Protein AF-A0A1G6F7T4-F1 (afdb_monomer)

Sequence (141 aa):
MKDNLKRVIVDFKKLTPEILALLVDKYPDGYDDDQIISFKNARNELIEAVEVTTADTKYLVKVSTKLQITMENYDEDDYDDYDSDDPEAVQEPDLDADISDDDDIVVEDMDIDDKDDVDQPDFPEDSDADADDEDEDEDED

Mean predicted aligned error: 16.25 Å

Solvent-accessible surface area (backbone atoms only — not comparable to full-atom values): 9516 Å² total; per-residue (Å²): 132,83,81,86,48,49,76,42,80,31,45,62,78,54,32,19,54,50,60,51,49,53,46,42,74,74,28,76,91,54,83,54,76,90,54,46,45,75,46,67,50,100,83,70,46,84,42,44,20,38,74,46,77,58,100,64,39,33,37,33,39,42,63,46,76,61,49,55,53,50,60,76,66,59,53,74,78,79,47,69,90,43,60,55,82,30,31,78,68,46,66,81,70,90,76,82,78,90,77,73,95,63,95,65,86,72,77,70,79,76,78,86,77,80,73,94,77,82,77,77,83,88,76,83,92,84,78,82,89,78,88,81,85,81,84,78,87,78,88,81,137

Foldseek 3Di:
DPQPAAEDEAELLQDFQLNLVLQCVVCVVHDDPVQWDWDQDPVRDIWIFGWDDDPRHIYTYTDDPQSVVCSVVPDPVQCPPDDRNDSNSRDRPPPPDDPDPDPPPPPPPPPPPPDDDPDDPDDDDDDDDDDDDDDDDDDDD

Structure (mmCIF, N/CA/C/O backbone):
data_AF-A0A1G6F7T4-F1
#
_entry.id   AF-A0A1G6F7T4-F1
#
loop_
_atom_site.group_PDB
_atom_site.id
_atom_site.type_symbol
_atom_site.label_atom_id
_atom_site.label_alt_id
_atom_site.label_comp_id
_atom_site.label_asym_id
_atom_site.label_entity_id
_atom_site.label_seq_id
_atom_site.pdbx_PDB_ins_code
_atom_site.Cartn_x
_atom_site.Cartn_y
_atom_site.Cartn_z
_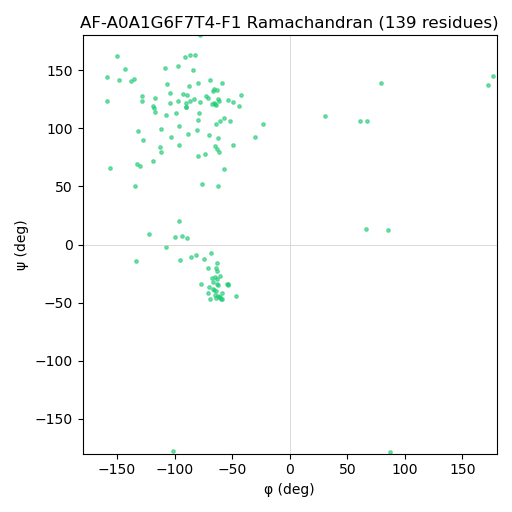atom_site.occupancy
_atom_site.B_iso_or_equiv
_atom_site.auth_seq_id
_atom_site.auth_comp_id
_atom_site.auth_asym_id
_atom_site.auth_atom_id
_atom_site.pdbx_PDB_model_num
ATOM 1 N N . MET A 1 1 ? -24.488 -11.872 3.599 1.00 41.12 1 MET A N 1
ATOM 2 C CA . MET A 1 1 ? -23.633 -12.228 4.750 1.00 41.12 1 MET A CA 1
ATOM 3 C C . MET A 1 1 ? -22.624 -11.103 4.927 1.00 41.12 1 MET A C 1
ATOM 5 O O . MET A 1 1 ? -22.316 -10.463 3.939 1.00 41.12 1 MET A O 1
ATOM 9 N N . LYS A 1 2 ? -22.164 -10.796 6.146 1.00 54.12 2 LYS A N 1
ATOM 10 C CA . LYS A 1 2 ? -20.933 -10.006 6.299 1.00 54.12 2 LYS A CA 1
ATOM 11 C C . LYS A 1 2 ? -19.804 -10.995 6.096 1.00 54.12 2 LYS A C 1
ATOM 13 O O . LYS A 1 2 ? -19.638 -11.876 6.940 1.00 54.12 2 LYS A O 1
ATOM 18 N N . ASP A 1 3 ? -19.132 -10.918 4.963 1.00 60.34 3 ASP A N 1
ATOM 19 C CA . ASP A 1 3 ? -17.961 -11.736 4.695 1.00 60.34 3 ASP A CA 1
ATOM 20 C C . ASP A 1 3 ? -16.930 -11.379 5.769 1.00 60.34 3 ASP A C 1
ATOM 22 O O . ASP A 1 3 ? -16.396 -10.269 5.809 1.00 60.34 3 ASP A O 1
ATOM 26 N N . ASN A 1 4 ? -16.741 -12.282 6.737 1.00 64.06 4 ASN A N 1
ATOM 27 C CA . ASN A 1 4 ? -15.743 -12.149 7.800 1.00 64.06 4 ASN A CA 1
A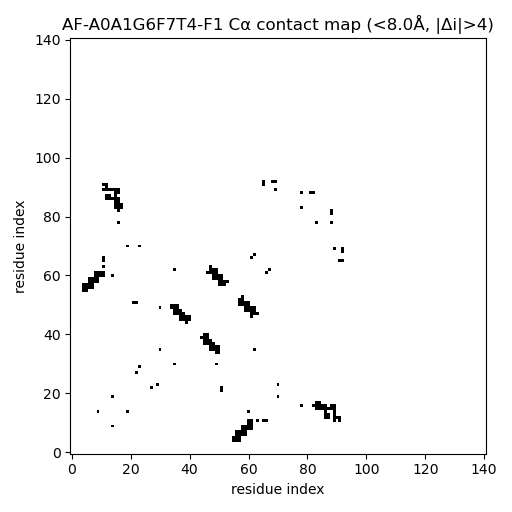TOM 28 C C . ASN A 1 4 ? -14.361 -12.461 7.212 1.00 64.06 4 ASN A C 1
ATOM 30 O O . ASN A 1 4 ? -13.652 -13.335 7.703 1.00 64.06 4 ASN A O 1
ATOM 34 N N . LEU A 1 5 ? -14.028 -11.787 6.113 1.00 76.88 5 LEU A N 1
ATOM 35 C CA . LEU A 1 5 ? -12.734 -11.874 5.463 1.00 76.88 5 LEU A CA 1
ATOM 36 C C . LEU A 1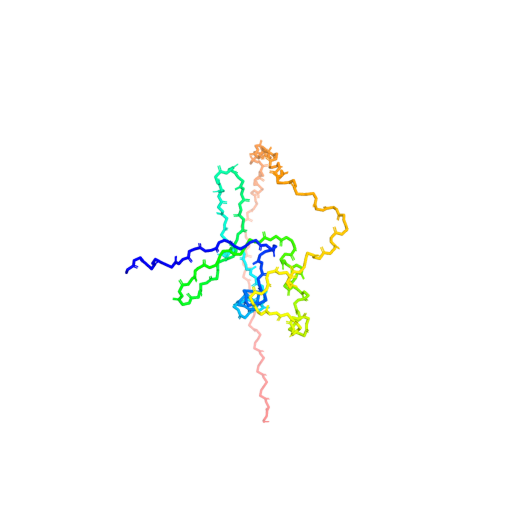 5 ? -11.708 -11.295 6.427 1.00 76.88 5 LEU A C 1
ATOM 38 O O . LEU A 1 5 ? -11.925 -10.236 7.038 1.00 76.88 5 LEU A O 1
ATOM 42 N N . LYS A 1 6 ? -10.601 -12.011 6.592 1.00 81.31 6 LYS A N 1
ATOM 43 C CA . LYS A 1 6 ? -9.508 -11.558 7.445 1.00 81.31 6 LYS A CA 1
ATOM 44 C C . LYS A 1 6 ? -8.984 -10.249 6.859 1.00 81.31 6 LYS A C 1
ATOM 46 O O . LYS A 1 6 ? -8.631 -10.204 5.691 1.00 81.31 6 LYS A O 1
ATOM 51 N N . ARG A 1 7 ? -8.973 -9.174 7.648 1.00 84.94 7 ARG A N 1
ATOM 52 C CA . ARG A 1 7 ? -8.386 -7.898 7.223 1.00 84.94 7 ARG A CA 1
ATOM 53 C C . ARG A 1 7 ? -6.927 -7.894 7.627 1.00 84.94 7 ARG A C 1
ATOM 55 O O . ARG A 1 7 ? -6.630 -7.999 8.818 1.00 84.94 7 ARG A O 1
ATOM 62 N N . VAL A 1 8 ? -6.046 -7.803 6.646 1.00 86.38 8 VAL A N 1
ATOM 63 C CA . VAL A 1 8 ? -4.602 -7.756 6.848 1.00 86.38 8 VAL A CA 1
ATOM 64 C C . VAL A 1 8 ? -4.120 -6.415 6.318 1.00 86.38 8 VAL A C 1
ATOM 66 O O . VAL A 1 8 ? -4.293 -6.114 5.144 1.00 86.38 8 VAL A O 1
ATOM 69 N N . ILE A 1 9 ? -3.567 -5.594 7.209 1.00 87.00 9 ILE A N 1
ATOM 70 C CA . ILE A 1 9 ? -2.888 -4.357 6.821 1.00 87.00 9 ILE A CA 1
ATOM 71 C C . ILE A 1 9 ? -1.447 -4.730 6.505 1.00 87.00 9 ILE A C 1
ATOM 73 O O . ILE A 1 9 ? -0.769 -5.335 7.343 1.00 87.00 9 ILE A O 1
ATOM 77 N N . VAL A 1 10 ? -1.019 -4.394 5.298 1.00 86.00 10 VAL A N 1
ATOM 78 C CA . VAL A 1 10 ? 0.305 -4.692 4.770 1.00 86.00 10 VAL A CA 1
ATOM 79 C C . VAL A 1 10 ? 1.000 -3.367 4.515 1.00 86.00 10 VAL A C 1
ATOM 81 O O . VAL A 1 10 ? 0.562 -2.567 3.695 1.00 86.00 10 VAL A O 1
ATOM 84 N N . ASP A 1 11 ? 2.063 -3.118 5.271 1.00 85.69 11 ASP A N 1
ATOM 85 C CA . ASP A 1 11 ? 2.974 -2.014 4.992 1.00 85.69 11 ASP A CA 1
ATOM 86 C C . ASP A 1 11 ? 3.968 -2.434 3.915 1.00 85.69 11 ASP A C 1
ATOM 88 O O . ASP A 1 11 ? 4.206 -3.624 3.723 1.00 85.69 11 ASP A O 1
ATOM 92 N N . PHE A 1 12 ? 4.628 -1.455 3.301 1.00 81.19 12 PHE A N 1
ATOM 93 C CA . PHE A 1 12 ? 5.701 -1.688 2.338 1.00 81.19 12 PHE A CA 1
ATOM 94 C C . PHE A 1 12 ? 6.735 -2.726 2.827 1.00 81.19 12 PHE A C 1
ATOM 96 O O . PHE A 1 12 ? 7.056 -3.663 2.115 1.00 81.19 12 PHE A O 1
ATOM 103 N N . LYS A 1 13 ? 7.164 -2.648 4.097 1.00 79.81 13 LYS A N 1
ATOM 104 C CA . LYS A 1 13 ? 8.130 -3.593 4.706 1.00 79.81 13 LYS A CA 1
ATOM 105 C C . LYS A 1 13 ? 7.600 -5.023 4.916 1.00 79.81 13 LYS A C 1
ATOM 107 O O . LYS A 1 13 ? 8.308 -5.869 5.448 1.00 79.81 13 LYS A O 1
ATOM 112 N N . LYS A 1 14 ? 6.308 -5.251 4.687 1.00 82.12 14 LYS A N 1
ATOM 113 C CA . LYS A 1 14 ? 5.641 -6.557 4.805 1.00 82.12 14 LYS A CA 1
ATOM 114 C C . LYS A 1 14 ? 4.979 -6.957 3.491 1.00 82.12 14 LYS A C 1
ATOM 116 O O . LYS A 1 14 ? 4.171 -7.885 3.488 1.00 82.12 14 LYS A O 1
ATOM 121 N N . LEU A 1 15 ? 5.251 -6.210 2.425 1.00 83.81 15 LEU A N 1
ATOM 122 C CA . LEU A 1 15 ? 4.738 -6.498 1.106 1.00 83.81 15 LEU A CA 1
ATOM 123 C C . LEU A 1 15 ? 5.451 -7.744 0.598 1.00 83.81 15 LEU A C 1
ATOM 125 O O . LEU A 1 15 ? 6.675 -7.800 0.601 1.00 83.81 15 LEU A O 1
ATOM 129 N N . THR A 1 16 ? 4.677 -8.740 0.190 1.00 86.44 16 THR A N 1
ATOM 130 C CA . THR A 1 16 ? 5.221 -9.923 -0.465 1.00 86.44 16 THR A CA 1
ATOM 131 C C . THR A 1 16 ? 5.091 -9.764 -1.981 1.00 86.44 16 THR A C 1
ATOM 133 O O . THR A 1 16 ? 4.174 -9.064 -2.438 1.00 86.44 16 THR A O 1
ATOM 136 N N . PRO A 1 17 ? 5.957 -10.414 -2.779 1.00 86.25 17 PRO A N 1
ATOM 137 C CA . PRO A 1 17 ? 5.846 -10.409 -4.235 1.00 86.25 17 PRO A CA 1
ATOM 138 C C . PRO A 1 17 ? 4.466 -10.865 -4.719 1.00 86.25 17 PRO A C 1
ATOM 140 O O . PRO A 1 17 ? 3.945 -10.310 -5.679 1.00 86.25 17 PRO A O 1
ATOM 143 N N . GLU A 1 18 ? 3.819 -11.800 -4.013 1.00 86.50 18 GLU A N 1
ATOM 144 C CA . GLU A 1 18 ? 2.446 -12.225 -4.312 1.00 86.50 18 GLU A CA 1
ATOM 145 C C . GLU A 1 18 ? 1.443 -11.063 -4.223 1.00 86.50 18 GLU A C 1
ATOM 147 O O . GLU A 1 18 ? 0.628 -10.869 -5.124 1.00 86.50 18 GLU A O 1
ATOM 152 N N . ILE A 1 19 ? 1.495 -10.259 -3.157 1.00 86.69 19 ILE A N 1
ATOM 153 C CA . ILE A 1 19 ? 0.568 -9.130 -2.974 1.00 86.69 19 ILE A CA 1
ATOM 154 C C . ILE A 1 19 ? 0.862 -8.016 -3.980 1.00 86.69 19 ILE A C 1
ATOM 156 O O . ILE A 1 19 ? -0.069 -7.376 -4.475 1.00 86.69 19 ILE A O 1
ATOM 160 N N . LEU A 1 20 ? 2.139 -7.790 -4.289 1.00 85.94 20 LEU A N 1
ATOM 161 C CA . LEU A 1 20 ? 2.555 -6.833 -5.306 1.00 85.94 20 LEU A CA 1
ATOM 162 C C . LEU A 1 20 ? 2.055 -7.258 -6.694 1.00 85.94 20 LEU A C 1
ATOM 164 O O . LEU A 1 20 ? 1.427 -6.454 -7.376 1.00 85.94 20 LEU A O 1
ATOM 168 N N . ALA A 1 21 ? 2.219 -8.531 -7.056 1.00 87.00 21 ALA A N 1
ATOM 169 C CA . ALA A 1 21 ? 1.687 -9.094 -8.292 1.00 87.00 21 ALA A CA 1
ATOM 170 C C . ALA A 1 21 ? 0.159 -8.953 -8.367 1.00 87.00 21 ALA A C 1
ATOM 172 O O . ALA A 1 21 ? -0.366 -8.554 -9.400 1.00 87.00 21 ALA A O 1
ATOM 173 N N . LEU A 1 22 ? -0.566 -9.187 -7.264 1.00 88.25 22 LEU A N 1
ATOM 174 C CA . LEU A 1 22 ? -2.019 -8.968 -7.213 1.00 88.25 22 LEU A CA 1
ATOM 175 C C . LEU A 1 22 ? -2.412 -7.500 -7.425 1.00 88.25 22 LEU A C 1
ATOM 177 O O . LEU A 1 22 ? -3.475 -7.230 -7.985 1.00 88.25 22 LEU A O 1
ATOM 181 N N . LEU A 1 23 ? -1.597 -6.553 -6.954 1.00 87.12 23 LEU A N 1
ATOM 182 C CA . LEU A 1 23 ? -1.812 -5.133 -7.218 1.00 87.12 23 LEU A CA 1
ATOM 183 C C . LEU A 1 23 ? -1.566 -4.803 -8.692 1.00 87.12 23 LEU A C 1
ATOM 185 O O . LEU A 1 23 ? -2.419 -4.147 -9.277 1.00 87.12 23 LEU A O 1
ATOM 189 N N . VAL A 1 24 ? -0.464 -5.274 -9.287 1.00 85.56 24 VAL A N 1
ATOM 190 C CA . VAL A 1 24 ? -0.131 -5.020 -10.705 1.00 85.56 24 VAL A CA 1
ATOM 191 C C . VAL A 1 24 ? -1.155 -5.670 -11.635 1.00 85.56 24 VAL A C 1
ATOM 193 O O . VAL A 1 24 ? -1.614 -5.042 -12.580 1.00 85.56 24 VAL A O 1
ATOM 196 N N . ASP A 1 25 ? -1.564 -6.906 -11.354 1.00 87.44 25 ASP A N 1
ATOM 197 C CA . ASP A 1 25 ? -2.554 -7.635 -12.155 1.00 87.44 25 ASP A CA 1
ATOM 198 C C . ASP A 1 25 ? -3.926 -6.946 -12.118 1.00 87.44 25 ASP A C 1
ATOM 200 O O . ASP A 1 25 ? -4.612 -6.821 -13.135 1.00 87.44 25 ASP A O 1
ATOM 204 N N . LYS A 1 26 ? -4.318 -6.442 -10.942 1.00 87.38 26 LYS A N 1
ATOM 205 C CA . LYS A 1 26 ? -5.588 -5.732 -10.765 1.00 87.38 26 LYS A CA 1
ATOM 206 C C . LYS A 1 26 ? -5.549 -4.303 -11.309 1.00 87.38 26 LYS A C 1
ATOM 208 O O . LYS A 1 26 ? -6.575 -3.813 -11.781 1.00 87.38 26 LYS A O 1
ATOM 213 N N . TYR A 1 27 ? -4.397 -3.652 -11.212 1.00 86.44 27 TYR A N 1
ATOM 214 C CA . TYR A 1 27 ? -4.178 -2.250 -11.545 1.00 86.44 27 TYR A CA 1
ATOM 215 C C . TYR A 1 27 ? -2.916 -2.097 -12.411 1.00 86.44 27 TYR A C 1
ATOM 217 O O . TYR A 1 27 ? -1.915 -1.544 -11.949 1.00 86.44 27 TYR A O 1
ATOM 225 N N . PRO A 1 28 ? -2.947 -2.575 -13.670 1.00 83.69 28 PRO A N 1
ATOM 226 C CA . PRO A 1 28 ? -1.786 -2.521 -14.562 1.00 83.69 28 PRO A CA 1
ATOM 227 C C . PRO A 1 28 ? -1.422 -1.085 -14.955 1.00 83.69 28 PRO A C 1
ATOM 229 O O . PRO A 1 28 ? -0.256 -0.783 -15.186 1.00 83.69 28 PRO A O 1
ATOM 232 N N . ASP A 1 29 ? -2.416 -0.196 -14.991 1.00 83.81 29 ASP A N 1
ATOM 233 C CA . ASP A 1 29 ? -2.252 1.238 -15.247 1.00 83.81 29 ASP A CA 1
ATOM 234 C C . ASP A 1 29 ? -2.018 2.050 -13.954 1.00 83.81 29 ASP A C 1
ATOM 236 O O . ASP A 1 29 ? -1.965 3.279 -13.986 1.00 83.81 29 ASP A O 1
ATOM 240 N N . GLY A 1 30 ? -1.879 1.375 -12.807 1.00 82.06 30 GLY A N 1
ATOM 241 C CA . GLY A 1 30 ? -1.839 2.000 -11.488 1.00 82.06 30 GLY A CA 1
ATOM 242 C C . GLY A 1 30 ? -3.226 2.211 -10.873 1.00 82.06 30 GLY A C 1
ATOM 243 O O . GLY A 1 30 ? -4.250 1.799 -11.421 1.00 82.06 30 GLY A O 1
ATOM 244 N N . TYR A 1 31 ? -3.242 2.805 -9.679 1.00 82.75 31 TYR A N 1
ATOM 245 C CA . TYR A 1 31 ? -4.456 3.044 -8.901 1.00 82.75 31 TYR A CA 1
ATOM 246 C C . TYR A 1 31 ? -4.856 4.522 -8.899 1.00 82.75 31 TYR A C 1
ATOM 248 O O . TYR A 1 31 ? -4.012 5.397 -8.728 1.00 82.75 31 TYR A O 1
ATOM 256 N N . ASP A 1 32 ? -6.157 4.776 -9.042 1.00 85.75 32 ASP A N 1
ATOM 257 C CA . ASP A 1 32 ? -6.755 6.113 -8.950 1.00 85.75 32 ASP A CA 1
ATOM 258 C C . ASP A 1 32 ? -7.109 6.479 -7.503 1.00 85.75 32 ASP A C 1
ATOM 260 O O . ASP A 1 32 ? -7.287 5.605 -6.646 1.00 85.75 32 ASP A O 1
ATOM 264 N N . ASP A 1 33 ? -7.318 7.771 -7.249 1.00 84.00 33 ASP A N 1
ATOM 265 C CA . ASP A 1 33 ? -7.730 8.306 -5.942 1.00 84.00 33 ASP A CA 1
ATOM 266 C C . ASP A 1 33 ? -8.997 7.612 -5.406 1.00 84.00 33 ASP A C 1
ATOM 268 O O . ASP A 1 33 ? -9.119 7.349 -4.210 1.00 84.00 33 ASP A O 1
ATOM 272 N N . ASP A 1 34 ? -9.917 7.243 -6.306 1.00 87.62 34 ASP A N 1
ATOM 273 C CA . ASP A 1 34 ? -11.167 6.537 -5.995 1.00 87.62 34 ASP A CA 1
ATOM 274 C C . ASP A 1 34 ? -10.945 5.136 -5.393 1.00 87.62 34 ASP A C 1
ATOM 276 O O . ASP A 1 34 ? -11.827 4.579 -4.728 1.00 87.62 34 ASP A O 1
ATOM 280 N N . GLN A 1 35 ? -9.780 4.535 -5.643 1.00 87.12 35 GLN A N 1
ATOM 281 C CA . GLN A 1 35 ? -9.405 3.204 -5.160 1.00 87.12 35 GLN A CA 1
ATOM 282 C C . GLN A 1 35 ? -8.599 3.264 -3.856 1.00 87.12 35 GLN A C 1
ATOM 284 O O . GLN A 1 35 ? -8.428 2.238 -3.182 1.00 87.12 35 GLN A O 1
ATOM 289 N N . ILE A 1 36 ? -8.119 4.454 -3.492 1.00 88.94 36 ILE A N 1
ATOM 290 C CA . ILE A 1 36 ? -7.375 4.703 -2.265 1.00 88.94 36 ILE A CA 1
ATOM 291 C C . ILE A 1 36 ? -8.365 4.900 -1.117 1.00 88.94 36 ILE A C 1
ATOM 293 O O . ILE A 1 36 ? -9.255 5.748 -1.130 1.00 88.94 36 ILE A O 1
ATOM 297 N N . ILE A 1 37 ? -8.188 4.109 -0.065 1.00 88.88 37 ILE A N 1
ATOM 298 C CA . ILE A 1 37 ? -8.944 4.230 1.175 1.00 88.88 37 ILE A CA 1
ATOM 299 C C . ILE A 1 37 ? -8.095 4.999 2.178 1.00 88.88 37 ILE A C 1
ATOM 301 O O . ILE A 1 37 ? -7.090 4.491 2.676 1.00 88.88 37 ILE A O 1
ATOM 305 N N . SER A 1 38 ? -8.546 6.197 2.530 1.00 88.94 38 SER A N 1
ATOM 306 C CA . SER A 1 38 ? -7.957 7.022 3.579 1.00 88.94 38 SER A CA 1
ATOM 307 C C . SER A 1 38 ? -8.717 6.845 4.899 1.00 88.94 38 SER A C 1
ATOM 309 O O . SER A 1 38 ? -9.935 7.025 4.997 1.00 88.94 38 SER A O 1
ATOM 311 N N . PHE A 1 39 ? -8.008 6.447 5.954 1.00 88.38 39 PHE A N 1
ATOM 312 C CA . PHE A 1 39 ? -8.583 6.265 7.287 1.00 88.38 39 PHE A CA 1
ATOM 313 C C . PHE A 1 39 ? -7.614 6.702 8.381 1.00 88.38 39 PHE A C 1
ATOM 315 O O . PHE A 1 39 ? -6.400 6.621 8.237 1.00 88.38 39 PHE A O 1
ATOM 322 N N . LYS A 1 40 ? -8.154 7.144 9.521 1.00 90.44 40 LYS A N 1
ATOM 323 C CA . LYS A 1 40 ? -7.335 7.513 10.681 1.00 90.44 40 LYS A CA 1
ATOM 324 C C . LYS A 1 40 ? -7.093 6.306 11.579 1.00 90.44 40 LYS A C 1
ATOM 326 O O . LYS A 1 40 ? -8.043 5.620 11.967 1.00 90.44 40 LYS A O 1
ATOM 331 N N . ASN A 1 41 ? -5.833 6.044 11.917 1.00 85.62 41 ASN A N 1
ATOM 332 C CA . ASN A 1 41 ? -5.471 4.959 12.827 1.00 85.62 41 ASN A CA 1
ATOM 333 C C . ASN A 1 41 ? -5.730 5.346 14.303 1.00 85.62 41 ASN A C 1
ATOM 335 O O . ASN A 1 41 ? -6.155 6.456 14.627 1.00 85.62 41 ASN A O 1
ATOM 339 N N . ALA A 1 42 ? -5.440 4.432 15.235 1.00 86.50 42 ALA A N 1
ATOM 340 C CA . ALA A 1 42 ? -5.604 4.682 16.673 1.00 86.50 42 ALA A CA 1
ATOM 341 C C . ALA A 1 42 ? -4.707 5.813 17.227 1.00 86.50 42 ALA A C 1
ATOM 343 O O . ALA A 1 42 ? -4.960 6.304 18.326 1.00 86.50 42 ALA A O 1
ATOM 344 N N . ARG A 1 43 ? -3.669 6.217 16.487 1.00 86.50 43 ARG A N 1
ATOM 345 C CA . ARG A 1 43 ? -2.761 7.332 16.797 1.00 86.50 43 ARG A CA 1
ATOM 346 C C . ARG A 1 43 ? -3.197 8.645 16.141 1.00 86.50 43 ARG A C 1
ATOM 348 O O . ARG A 1 43 ? -2.480 9.630 16.251 1.00 86.50 43 ARG A O 1
ATOM 355 N N . ASN A 1 44 ? -4.380 8.672 15.523 1.00 85.69 44 ASN A N 1
ATOM 356 C CA . ASN A 1 44 ? -4.926 9.828 14.817 1.00 85.69 44 ASN A CA 1
ATOM 357 C C . ASN A 1 44 ? -4.139 10.217 13.545 1.00 85.69 44 ASN A C 1
ATOM 359 O O . ASN A 1 44 ? -4.392 11.290 12.997 1.00 85.69 44 ASN A O 1
ATOM 363 N N . GLU A 1 45 ? -3.248 9.343 13.067 1.00 85.81 45 GLU A N 1
ATOM 364 C CA . GLU A 1 45 ? -2.482 9.504 11.823 1.00 85.81 45 GLU A CA 1
ATOM 365 C C . GLU A 1 45 ? -3.368 9.121 10.630 1.00 85.81 45 GLU A C 1
ATOM 367 O O . GLU A 1 45 ? -4.125 8.144 10.720 1.00 85.81 45 GLU A O 1
ATOM 372 N N . LEU A 1 46 ? -3.296 9.889 9.539 1.00 86.62 46 LEU A N 1
ATOM 373 C CA . LEU A 1 46 ? -3.998 9.591 8.293 1.00 86.62 46 LEU A CA 1
ATOM 374 C C . LEU A 1 46 ? -3.218 8.501 7.552 1.00 86.62 46 LEU A C 1
ATOM 376 O O . LEU A 1 46 ? -2.027 8.633 7.308 1.00 86.62 46 LEU A O 1
ATOM 380 N N . ILE A 1 47 ? -3.878 7.383 7.266 1.00 87.25 47 ILE A N 1
ATOM 381 C CA . ILE A 1 47 ? -3.296 6.256 6.543 1.00 87.25 47 ILE A CA 1
ATOM 382 C C . ILE A 1 47 ? -4.067 6.075 5.250 1.00 87.25 47 ILE A C 1
ATOM 384 O O . ILE A 1 47 ? -5.286 5.905 5.273 1.00 87.25 47 ILE A O 1
ATOM 388 N N . GLU A 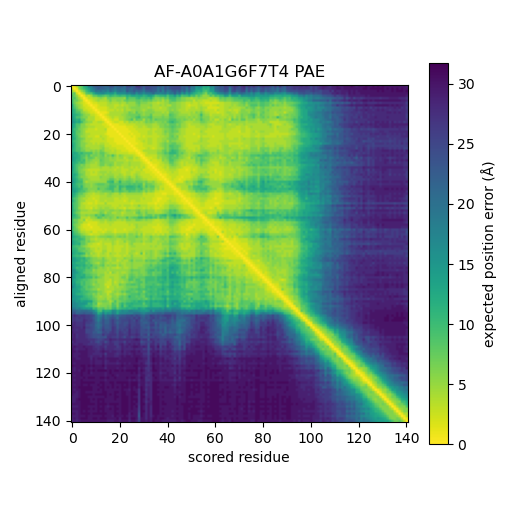1 48 ? -3.334 6.064 4.147 1.00 89.69 48 GLU A N 1
ATOM 389 C CA . GLU A 1 48 ? -3.847 5.806 2.808 1.00 89.69 48 GLU A CA 1
ATOM 390 C C . GLU A 1 48 ? -3.462 4.389 2.391 1.00 89.69 48 GLU A C 1
ATOM 392 O O . GLU A 1 48 ? -2.314 3.965 2.557 1.00 89.69 48 GLU A O 1
ATOM 397 N N . ALA A 1 49 ? -4.428 3.610 1.913 1.00 89.69 49 ALA A N 1
ATOM 398 C CA . ALA A 1 49 ? -4.196 2.230 1.517 1.00 89.69 49 ALA A CA 1
ATOM 399 C C . ALA A 1 49 ? -5.099 1.803 0.360 1.00 89.69 49 ALA A C 1
ATOM 401 O O . ALA A 1 49 ? -6.285 2.123 0.348 1.00 89.69 49 ALA A O 1
ATOM 402 N N . VAL A 1 50 ? -4.563 1.008 -0.564 1.00 89.69 50 VAL A N 1
ATOM 403 C CA . VAL A 1 50 ? -5.346 0.380 -1.637 1.00 89.69 50 VAL A CA 1
ATOM 404 C C . VAL A 1 50 ? -5.909 -0.950 -1.143 1.00 89.69 50 VAL A C 1
ATOM 406 O O . VAL A 1 50 ? -5.224 -1.741 -0.484 1.00 89.69 50 VAL A O 1
ATOM 409 N N . GLU A 1 51 ? -7.180 -1.205 -1.458 1.00 88.69 51 GLU A N 1
ATOM 410 C CA . GLU A 1 51 ? -7.847 -2.462 -1.123 1.00 88.69 51 GLU A CA 1
ATOM 411 C C . GLU A 1 51 ? -7.706 -3.512 -2.233 1.00 88.69 51 GLU A C 1
ATOM 413 O O . GLU A 1 51 ? -8.216 -3.370 -3.354 1.00 88.69 51 GLU A O 1
ATOM 418 N N . VAL A 1 52 ? -7.129 -4.653 -1.857 1.00 86.31 52 VAL A N 1
ATOM 419 C CA . VAL A 1 52 ? -7.099 -5.865 -2.676 1.00 86.31 52 VAL A CA 1
ATOM 420 C C . VAL A 1 52 ? -7.825 -6.979 -1.939 1.00 86.31 52 VAL A C 1
ATOM 422 O O . VAL A 1 52 ? -7.485 -7.365 -0.822 1.00 86.31 52 VAL A O 1
ATOM 425 N N . THR A 1 53 ? -8.885 -7.486 -2.555 1.00 84.12 53 THR A N 1
ATOM 426 C CA . THR A 1 53 ? -9.704 -8.565 -2.009 1.00 84.12 53 THR A CA 1
ATOM 427 C C . THR A 1 53 ? -9.373 -9.858 -2.734 1.00 84.12 53 THR A C 1
ATOM 429 O O . THR A 1 53 ? -9.534 -9.940 -3.949 1.00 84.12 53 THR A O 1
ATOM 432 N N . THR A 1 54 ? -8.938 -10.867 -1.983 1.00 84.31 54 THR A N 1
ATOM 433 C CA . THR A 1 54 ? -8.817 -12.250 -2.453 1.00 84.31 54 THR A CA 1
ATOM 434 C C . THR A 1 54 ? -10.005 -13.080 -1.949 1.00 84.31 54 THR A C 1
ATOM 436 O O . THR A 1 54 ? -10.928 -12.556 -1.318 1.00 84.31 54 THR A O 1
ATOM 439 N N . ALA A 1 55 ? -10.025 -14.382 -2.250 1.00 82.81 55 ALA A N 1
ATOM 440 C CA . ALA A 1 55 ? -11.152 -15.269 -1.943 1.00 82.81 55 ALA A CA 1
ATOM 441 C C . ALA A 1 55 ? -11.478 -15.385 -0.437 1.00 82.81 55 ALA A C 1
ATOM 443 O O . ALA A 1 55 ? -12.627 -15.636 -0.068 1.00 82.81 55 ALA A O 1
ATOM 444 N N . ASP A 1 56 ? -10.487 -15.194 0.431 1.00 82.81 56 ASP A N 1
ATOM 445 C CA . ASP A 1 56 ? -10.580 -15.434 1.879 1.00 82.81 56 ASP A CA 1
ATOM 446 C C . ASP A 1 56 ? -10.009 -14.287 2.735 1.00 82.81 56 ASP A C 1
ATOM 448 O O . ASP A 1 56 ? -10.318 -14.186 3.933 1.00 82.81 56 ASP A O 1
ATOM 452 N N . THR A 1 57 ? -9.254 -13.370 2.124 1.00 86.00 57 THR A N 1
ATOM 453 C CA . THR A 1 57 ? -8.530 -12.311 2.828 1.00 86.00 57 THR A CA 1
ATOM 454 C C . THR A 1 57 ? -8.705 -10.960 2.127 1.00 86.00 57 THR A C 1
ATOM 456 O O . THR A 1 57 ? -8.775 -10.850 0.907 1.00 86.00 57 THR A O 1
ATOM 459 N N . LYS A 1 58 ? -8.826 -9.896 2.921 1.00 88.19 58 LYS A N 1
ATOM 460 C CA . LYS A 1 58 ? -8.838 -8.509 2.456 1.00 88.19 58 LYS A CA 1
ATOM 461 C C . LYS A 1 58 ? -7.515 -7.862 2.852 1.00 88.19 58 LYS A C 1
ATOM 463 O O . LYS A 1 58 ? -7.276 -7.647 4.044 1.00 88.19 58 LYS A O 1
ATOM 468 N N . TYR A 1 59 ? -6.692 -7.555 1.861 1.00 89.31 59 TYR A N 1
ATOM 469 C CA . TYR A 1 59 ? -5.417 -6.874 2.021 1.00 89.31 59 TYR A CA 1
ATOM 470 C C . TYR A 1 59 ? -5.607 -5.369 1.848 1.00 89.31 59 TYR A C 1
ATOM 472 O O . TYR A 1 59 ? -6.235 -4.908 0.895 1.00 89.31 59 TYR A O 1
ATOM 480 N N . LEU A 1 60 ? -5.095 -4.612 2.811 1.00 89.44 60 LEU A N 1
ATOM 481 C CA . LEU A 1 60 ? -5.021 -3.156 2.779 1.00 89.44 60 LEU A CA 1
ATOM 482 C C . LEU A 1 60 ? -3.546 -2.805 2.662 1.00 89.44 60 LEU A C 1
ATOM 484 O O . LEU A 1 60 ? -2.824 -2.881 3.660 1.00 89.44 60 LEU A O 1
ATOM 488 N N . VAL A 1 61 ? -3.103 -2.499 1.448 1.00 88.56 61 VAL A N 1
ATOM 489 C CA . VAL A 1 61 ? -1.698 -2.194 1.180 1.00 88.56 61 VAL A CA 1
ATOM 490 C C . VAL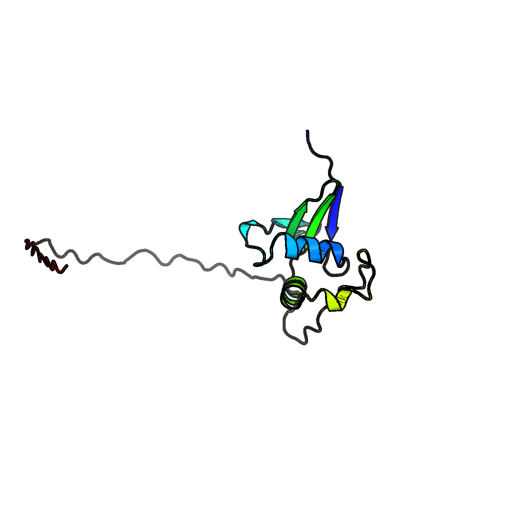 A 1 61 ? -1.490 -0.703 1.358 1.00 88.56 61 VAL A C 1
ATOM 492 O O . VAL A 1 61 ? -2.122 0.086 0.659 1.00 88.56 61 VAL A O 1
ATOM 495 N N . LYS A 1 62 ? -0.638 -0.317 2.310 1.00 88.56 62 LYS A N 1
ATOM 496 C CA . LYS A 1 62 ? -0.369 1.093 2.595 1.00 88.56 62 LYS A CA 1
ATOM 497 C C . LYS A 1 62 ? 0.285 1.749 1.378 1.00 88.56 62 LYS A C 1
ATOM 499 O O . LYS A 1 62 ? 1.378 1.353 0.969 1.00 88.56 62 LYS A O 1
ATOM 504 N N . VAL A 1 63 ? -0.377 2.768 0.842 1.00 86.88 63 VAL A N 1
ATOM 505 C CA . VAL A 1 63 ? 0.164 3.605 -0.223 1.00 86.88 63 VAL A CA 1
ATOM 506 C C . VAL A 1 63 ? 1.235 4.496 0.384 1.00 86.88 63 VAL A C 1
ATOM 508 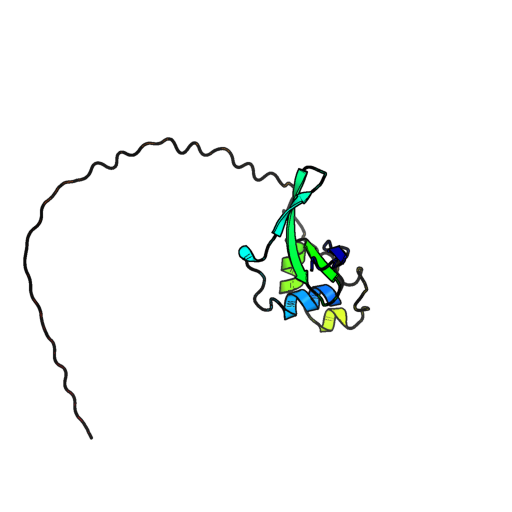O O . VAL A 1 63 ? 1.043 5.131 1.418 1.00 86.88 63 VAL A O 1
ATOM 511 N N . SER A 1 64 ? 2.407 4.479 -0.231 1.00 83.38 64 SER A N 1
ATOM 512 C CA . SER A 1 64 ? 3.510 5.377 0.085 1.00 83.38 64 SER A CA 1
ATOM 513 C C . SER A 1 64 ? 4.318 5.594 -1.184 1.00 83.38 64 SER A C 1
ATOM 515 O O . SER A 1 64 ? 4.249 4.773 -2.103 1.00 83.38 64 SER A O 1
ATOM 517 N N . THR A 1 65 ? 5.139 6.640 -1.220 1.00 82.31 65 THR A N 1
ATOM 518 C CA . THR A 1 65 ? 6.011 6.919 -2.369 1.00 82.31 65 THR A CA 1
ATOM 519 C C . THR A 1 65 ? 6.886 5.716 -2.741 1.00 82.31 65 THR A C 1
ATOM 521 O O . THR A 1 65 ? 7.106 5.443 -3.915 1.00 82.31 65 THR A O 1
ATOM 524 N N . LYS A 1 66 ? 7.310 4.928 -1.743 1.00 82.94 66 LYS A N 1
ATOM 525 C CA . LYS A 1 66 ? 8.065 3.680 -1.938 1.00 82.94 66 LYS A CA 1
ATOM 526 C C . LYS A 1 66 ? 7.288 2.656 -2.756 1.00 82.94 66 LYS A C 1
ATOM 528 O O . LYS A 1 66 ? 7.840 2.083 -3.684 1.00 82.94 66 LYS A O 1
ATOM 533 N N . LEU A 1 67 ? 6.004 2.465 -2.443 1.00 84.56 67 LEU A N 1
ATOM 534 C CA . LEU A 1 67 ? 5.151 1.529 -3.173 1.00 84.56 67 LEU A CA 1
ATOM 535 C C . LEU A 1 67 ? 5.026 1.937 -4.641 1.00 84.56 67 LEU A C 1
ATOM 537 O O . LEU A 1 67 ? 5.156 1.080 -5.503 1.00 84.56 67 LEU A O 1
ATOM 541 N N . GLN A 1 68 ? 4.804 3.224 -4.924 1.00 82.44 68 GLN A N 1
ATOM 542 C CA . GLN A 1 68 ? 4.698 3.721 -6.301 1.00 82.44 68 GLN A CA 1
ATOM 543 C C . GLN A 1 68 ? 5.966 3.431 -7.105 1.00 82.44 68 GLN A C 1
ATOM 545 O O . GLN A 1 68 ? 5.878 2.886 -8.199 1.00 82.44 68 GLN A O 1
ATOM 550 N N . ILE A 1 69 ? 7.137 3.714 -6.531 1.00 81.94 69 ILE A N 1
ATOM 551 C CA . ILE A 1 69 ? 8.430 3.459 -7.180 1.00 81.94 69 ILE A CA 1
ATOM 552 C C . ILE A 1 69 ? 8.629 1.965 -7.431 1.00 81.94 69 ILE A C 1
ATOM 554 O O . ILE A 1 69 ? 9.056 1.577 -8.515 1.00 81.94 69 ILE A O 1
ATOM 558 N N . THR A 1 70 ? 8.304 1.123 -6.451 1.00 82.38 70 THR A N 1
ATOM 559 C CA . THR A 1 70 ? 8.393 -0.333 -6.595 1.00 82.38 70 THR A CA 1
ATOM 560 C C . THR A 1 70 ? 7.391 -0.883 -7.608 1.00 82.38 70 THR A C 1
ATOM 562 O O . THR A 1 70 ? 7.717 -1.856 -8.272 1.00 82.38 70 THR A O 1
ATOM 565 N N . MET A 1 71 ? 6.204 -0.283 -7.759 1.00 82.81 71 MET A N 1
ATOM 566 C CA . MET A 1 71 ? 5.257 -0.661 -8.817 1.00 82.81 71 MET A CA 1
ATOM 567 C C . MET A 1 71 ? 5.745 -0.226 -10.202 1.00 82.81 71 MET A C 1
ATOM 569 O O . MET A 1 71 ? 5.624 -0.991 -11.150 1.00 82.81 71 MET A O 1
ATOM 573 N N . GLU A 1 72 ? 6.301 0.981 -10.331 1.00 82.06 72 GLU A N 1
ATOM 574 C CA . GLU A 1 72 ? 6.823 1.499 -11.605 1.00 82.06 72 GLU A CA 1
ATOM 575 C C . GLU A 1 72 ? 8.045 0.706 -12.087 1.00 82.06 72 GLU A C 1
ATOM 577 O O . GLU A 1 72 ? 8.187 0.435 -13.277 1.00 82.06 72 GLU A O 1
ATOM 582 N N . ASN A 1 73 ? 8.908 0.304 -11.153 1.00 81.88 73 ASN A N 1
ATOM 583 C CA . ASN A 1 73 ? 10.080 -0.532 -11.411 1.00 81.88 73 ASN A CA 1
ATOM 584 C C . ASN A 1 73 ? 9.797 -2.017 -11.137 1.00 81.88 73 ASN A C 1
ATOM 586 O O . ASN A 1 73 ? 10.730 -2.773 -10.880 1.00 81.88 73 ASN A O 1
ATOM 590 N N . TYR A 1 74 ? 8.528 -2.433 -11.119 1.00 83.00 74 TYR A N 1
ATOM 591 C CA . TYR A 1 74 ? 8.191 -3.832 -10.893 1.00 83.00 74 TYR A CA 1
ATOM 592 C C . TYR A 1 74 ? 8.660 -4.677 -12.078 1.00 83.00 74 TYR A C 1
ATOM 594 O O . TYR A 1 74 ? 8.205 -4.476 -13.204 1.00 83.00 74 TYR A O 1
ATOM 602 N N . ASP A 1 75 ? 9.528 -5.647 -11.802 1.00 82.69 75 ASP A N 1
ATOM 603 C CA . ASP A 1 75 ? 9.977 -6.648 -12.764 1.00 82.69 75 ASP A CA 1
ATOM 604 C C . ASP A 1 75 ? 9.788 -8.045 -12.158 1.00 82.69 75 ASP A C 1
ATOM 606 O O . ASP A 1 75 ? 10.217 -8.297 -11.033 1.00 82.69 75 ASP A O 1
ATOM 610 N N . GLU A 1 76 ? 9.116 -8.948 -12.876 1.00 80.31 76 GLU A N 1
ATOM 611 C CA . GLU A 1 76 ? 8.891 -10.330 -12.427 1.00 80.31 76 GLU A CA 1
ATOM 612 C C . GLU A 1 76 ? 10.226 -11.072 -12.256 1.00 80.31 76 GLU A C 1
ATOM 614 O O . GLU A 1 76 ? 10.377 -11.845 -11.307 1.00 80.31 76 GLU A O 1
ATOM 619 N N . ASP A 1 77 ? 11.215 -10.771 -13.107 1.00 84.00 77 ASP A N 1
ATOM 620 C CA . ASP A 1 77 ? 12.543 -11.388 -13.059 1.00 84.00 77 ASP A CA 1
ATOM 621 C C . ASP A 1 77 ? 13.310 -11.028 -11.764 1.00 84.00 77 ASP A C 1
ATOM 623 O O . ASP A 1 77 ? 14.112 -11.834 -11.289 1.00 84.00 77 ASP A O 1
ATOM 627 N N . ASP A 1 78 ? 13.047 -9.867 -11.143 1.00 82.38 78 ASP A N 1
ATOM 628 C CA . ASP A 1 78 ? 13.700 -9.448 -9.884 1.00 82.38 78 ASP A CA 1
ATOM 629 C C . ASP A 1 78 ? 13.226 -10.265 -8.666 1.00 82.38 78 ASP A C 1
ATOM 631 O O . ASP A 1 78 ? 13.918 -10.328 -7.643 1.00 82.38 78 ASP A O 1
ATOM 635 N N . TYR A 1 79 ? 12.061 -10.914 -8.768 1.00 82.44 79 TYR A N 1
ATOM 636 C CA . TYR A 1 79 ? 11.458 -11.687 -7.682 1.00 82.44 79 TYR A CA 1
ATOM 637 C C . TYR A 1 79 ? 11.523 -13.209 -7.889 1.00 82.44 79 TYR A C 1
ATOM 639 O O . TYR A 1 79 ? 11.114 -13.936 -6.985 1.00 82.44 79 TYR A O 1
ATOM 647 N N . ASP A 1 80 ? 12.065 -13.710 -9.009 1.00 82.19 80 ASP A N 1
ATOM 648 C CA . ASP A 1 80 ? 12.165 -15.158 -9.301 1.00 82.19 80 ASP A CA 1
ATOM 649 C C . ASP A 1 80 ? 13.063 -15.906 -8.290 1.00 82.19 80 ASP A C 1
ATOM 651 O O . ASP A 1 80 ? 12.825 -17.070 -7.964 1.00 82.19 80 ASP A O 1
ATOM 655 N N . ASP A 1 81 ? 14.062 -15.212 -7.729 1.00 84.38 81 ASP A N 1
ATOM 656 C CA . ASP A 1 81 ? 14.977 -15.745 -6.707 1.00 84.38 81 ASP A CA 1
ATOM 657 C C . ASP A 1 81 ? 14.395 -15.714 -5.273 1.00 84.38 81 ASP A C 1
ATOM 659 O O . ASP A 1 81 ? 14.995 -16.289 -4.356 1.00 84.38 81 ASP A O 1
ATOM 663 N N . TYR A 1 82 ? 13.242 -15.067 -5.056 1.00 84.69 82 TYR A N 1
ATOM 664 C CA . TYR A 1 82 ? 12.603 -14.928 -3.743 1.00 84.69 82 TYR A CA 1
ATOM 665 C C . TYR A 1 82 ? 11.334 -15.783 -3.622 1.00 84.69 82 TYR A C 1
ATOM 667 O O . TYR A 1 82 ? 10.629 -16.056 -4.591 1.00 84.69 82 TYR A O 1
ATOM 675 N N . ASP A 1 83 ? 10.998 -16.196 -2.397 1.00 83.81 83 ASP A N 1
ATOM 676 C CA . ASP A 1 83 ? 9.719 -16.863 -2.142 1.00 83.81 83 ASP A CA 1
ATOM 677 C C . ASP A 1 83 ? 8.556 -15.863 -2.294 1.00 83.81 83 ASP A C 1
ATOM 679 O O . ASP A 1 83 ? 8.626 -14.719 -1.845 1.00 83.81 83 ASP A O 1
ATOM 683 N N . SER A 1 84 ? 7.429 -16.297 -2.866 1.00 79.06 84 SER A N 1
ATOM 684 C CA . SER A 1 84 ? 6.274 -15.412 -3.111 1.00 79.06 84 SER A CA 1
ATOM 685 C C . SER A 1 84 ? 5.621 -14.860 -1.832 1.00 79.06 84 SER A C 1
ATOM 687 O O . SER A 1 84 ? 4.931 -13.844 -1.901 1.00 79.06 84 SER A O 1
ATOM 689 N N . ASP A 1 85 ? 5.849 -15.505 -0.681 1.00 79.56 85 ASP A N 1
ATOM 690 C CA . ASP A 1 85 ? 5.409 -15.067 0.658 1.00 79.56 85 ASP A CA 1
ATOM 691 C C . ASP A 1 85 ? 6.541 -14.374 1.444 1.00 79.56 85 ASP A C 1
ATOM 693 O O . ASP A 1 85 ? 6.364 -14.066 2.620 1.00 79.56 85 ASP A O 1
ATOM 697 N N . ASP A 1 86 ? 7.708 -14.129 0.834 1.00 81.31 86 ASP A N 1
ATOM 698 C CA . ASP A 1 86 ? 8.837 -13.504 1.521 1.00 81.31 86 ASP A CA 1
ATOM 699 C C . ASP A 1 86 ? 8.646 -11.981 1.631 1.00 81.31 86 ASP A C 1
ATOM 701 O O . ASP A 1 86 ? 8.672 -11.274 0.620 1.00 81.31 86 ASP A O 1
ATOM 705 N N . PRO A 1 87 ? 8.460 -11.431 2.846 1.00 76.50 87 PRO A N 1
ATOM 706 C CA . PRO A 1 87 ? 8.339 -9.991 3.034 1.00 76.50 87 PRO A CA 1
ATOM 707 C C . PRO A 1 87 ? 9.680 -9.255 2.895 1.00 76.50 87 PRO A C 1
ATOM 709 O O . PRO A 1 87 ? 9.671 -8.026 2.864 1.00 76.50 87 PRO A O 1
ATOM 712 N N . GLU A 1 88 ? 10.821 -9.959 2.870 1.00 78.62 88 GLU A N 1
ATOM 713 C CA . GLU A 1 88 ? 12.142 -9.341 2.665 1.00 78.62 88 GLU A CA 1
ATOM 714 C C . GLU A 1 88 ? 12.503 -9.171 1.180 1.00 78.62 88 GLU A C 1
ATOM 716 O O . GLU A 1 88 ? 13.459 -8.458 0.863 1.00 78.62 88 GLU A O 1
ATOM 721 N N . ALA A 1 89 ? 11.722 -9.772 0.277 1.00 81.44 89 ALA A N 1
ATOM 722 C CA . ALA A 1 89 ? 11.925 -9.683 -1.165 1.00 81.44 89 ALA A CA 1
ATOM 723 C C . ALA A 1 89 ? 11.714 -8.259 -1.700 1.00 81.44 89 ALA A C 1
ATOM 725 O O . ALA A 1 89 ? 12.461 -7.783 -2.551 1.00 81.44 89 ALA A O 1
ATOM 726 N N . VAL A 1 90 ? 10.712 -7.547 -1.172 1.00 77.38 90 VAL A N 1
ATOM 727 C CA . VAL A 1 90 ? 10.414 -6.166 -1.565 1.00 77.38 90 VAL A CA 1
ATOM 728 C C . VAL A 1 90 ? 11.232 -5.206 -0.702 1.00 77.38 90 VAL A C 1
ATOM 730 O O . VAL A 1 90 ? 10.842 -4.847 0.412 1.00 77.38 90 VAL A O 1
ATOM 733 N N . GLN A 1 91 ? 12.389 -4.785 -1.215 1.00 73.31 91 GLN A N 1
ATOM 734 C CA . GLN A 1 91 ? 13.251 -3.833 -0.514 1.00 73.31 91 GLN A CA 1
ATOM 735 C C . GLN A 1 91 ? 12.844 -2.381 -0.756 1.00 73.31 91 GLN A C 1
ATOM 737 O O . GLN A 1 91 ? 12.293 -2.017 -1.793 1.00 73.31 91 GLN A O 1
ATOM 742 N N . GLU A 1 92 ? 13.112 -1.538 0.244 1.00 71.00 92 GLU A N 1
ATOM 743 C CA . GLU A 1 92 ? 12.874 -0.100 0.147 1.00 71.00 92 GLU A CA 1
ATOM 744 C C . GLU A 1 92 ? 13.814 0.472 -0.919 1.00 71.00 92 GLU A C 1
ATOM 746 O O . GLU A 1 92 ? 15.026 0.313 -0.767 1.00 71.00 92 GLU A O 1
ATOM 751 N N . PRO A 1 93 ? 13.300 1.127 -1.980 1.00 67.94 93 PRO A N 1
ATOM 752 C CA . PRO A 1 93 ? 14.179 1.805 -2.919 1.00 67.94 93 PRO A CA 1
ATOM 753 C C . PRO A 1 93 ? 14.988 2.861 -2.155 1.00 67.94 93 PRO A C 1
ATOM 755 O O . PRO A 1 93 ? 14.437 3.543 -1.281 1.00 67.94 93 PRO A O 1
ATOM 758 N N . ASP A 1 94 ? 16.283 2.982 -2.467 1.00 64.25 94 ASP A N 1
ATOM 759 C CA . ASP A 1 94 ? 17.170 4.015 -1.915 1.00 64.25 94 ASP A CA 1
ATOM 760 C C . ASP A 1 94 ? 16.688 5.396 -2.391 1.00 64.25 94 ASP A C 1
ATOM 762 O O . ASP A 1 94 ? 17.100 5.944 -3.412 1.00 64.25 94 ASP A O 1
ATOM 766 N N . LEU A 1 95 ? 15.728 5.940 -1.648 1.00 60.00 95 LEU A N 1
ATOM 767 C CA . LEU A 1 95 ? 15.251 7.308 -1.751 1.00 60.00 95 LEU A CA 1
ATOM 768 C C . LEU A 1 95 ? 16.246 8.206 -1.013 1.00 60.00 95 LEU A C 1
ATOM 770 O O . LEU A 1 95 ? 16.017 8.626 0.124 1.00 60.00 95 LEU A O 1
ATOM 774 N N . ASP A 1 96 ? 17.387 8.464 -1.647 1.00 56.03 96 ASP A N 1
ATOM 775 C CA . ASP A 1 96 ? 18.322 9.489 -1.198 1.00 56.03 96 ASP A CA 1
ATOM 776 C C . ASP A 1 96 ? 17.648 10.875 -1.296 1.00 56.03 96 ASP A C 1
ATOM 778 O O . ASP A 1 96 ? 17.566 11.468 -2.368 1.00 56.03 96 ASP A O 1
ATOM 782 N N . ALA A 1 97 ? 17.234 11.396 -0.137 1.00 53.53 97 ALA A N 1
ATOM 783 C CA . ALA A 1 97 ? 16.861 12.787 0.153 1.00 53.53 97 ALA A CA 1
ATOM 784 C C . ALA A 1 97 ? 15.456 13.297 -0.266 1.00 53.53 97 ALA A C 1
ATOM 786 O O . ALA A 1 97 ? 14.960 13.077 -1.362 1.00 53.53 97 ALA A O 1
ATOM 787 N N . ASP A 1 98 ? 14.873 14.080 0.653 1.00 48.78 98 ASP A N 1
ATOM 788 C CA . ASP A 1 98 ? 13.781 15.059 0.467 1.00 48.78 98 ASP A CA 1
ATOM 789 C C . ASP A 1 98 ? 12.306 14.621 0.498 1.00 48.78 98 ASP A C 1
ATOM 791 O O . ASP A 1 98 ? 11.423 15.441 0.266 1.00 48.78 98 ASP A O 1
ATOM 795 N N . ILE A 1 99 ? 11.992 13.405 0.940 1.00 51.09 99 ILE A N 1
ATOM 796 C CA . ILE A 1 99 ? 10.658 13.108 1.500 1.00 51.09 99 ILE A CA 1
ATOM 797 C C . ILE A 1 99 ? 10.819 12.842 2.987 1.00 51.09 99 ILE A C 1
ATOM 799 O O . ILE A 1 99 ? 10.923 11.708 3.451 1.00 51.09 99 ILE A O 1
ATOM 803 N N . SER A 1 100 ? 10.933 13.931 3.744 1.00 49.19 100 SER A N 1
ATOM 804 C CA . SER A 1 100 ? 10.660 13.897 5.173 1.00 49.19 100 SER A CA 1
ATOM 805 C C . SER A 1 100 ? 9.267 13.306 5.375 1.00 49.19 100 SER A C 1
ATOM 807 O O . SER A 1 100 ? 8.299 13.803 4.810 1.00 49.19 100 SER A O 1
ATOM 809 N N . ASP A 1 101 ? 9.206 12.248 6.180 1.00 52.50 101 ASP A N 1
ATOM 810 C CA . ASP A 1 101 ? 8.023 11.614 6.783 1.00 52.50 101 ASP A CA 1
ATOM 811 C C . ASP A 1 101 ? 7.316 12.620 7.733 1.00 52.50 101 ASP A C 1
ATOM 813 O O . ASP A 1 101 ? 7.119 12.363 8.919 1.00 52.50 101 ASP A O 1
ATOM 817 N N . ASP A 1 102 ? 7.051 13.830 7.238 1.00 50.12 102 ASP A N 1
ATOM 818 C CA . ASP A 1 102 ? 6.385 14.932 7.923 1.00 50.12 102 ASP A CA 1
ATOM 819 C C . ASP A 1 102 ? 5.044 15.145 7.219 1.00 50.12 102 ASP A C 1
ATOM 821 O O . ASP A 1 102 ? 4.897 15.937 6.288 1.00 50.12 102 ASP A O 1
ATOM 825 N N . ASP A 1 103 ? 4.076 14.340 7.651 1.00 54.72 103 ASP A N 1
ATOM 826 C CA . ASP A 1 103 ? 2.637 14.573 7.533 1.00 54.72 103 ASP A CA 1
ATOM 827 C C . ASP A 1 103 ? 2.250 15.913 8.203 1.00 54.72 103 ASP A C 1
ATOM 829 O O . ASP A 1 103 ? 1.515 15.955 9.190 1.00 54.72 103 ASP A O 1
ATOM 833 N N . ASP A 1 104 ? 2.731 17.028 7.664 1.00 53.97 104 ASP A N 1
ATOM 834 C CA . ASP A 1 104 ? 2.225 18.369 7.938 1.00 53.97 104 ASP A CA 1
ATOM 835 C C . ASP A 1 104 ? 1.990 19.056 6.585 1.00 53.97 104 ASP A C 1
ATOM 837 O O . ASP A 1 104 ? 2.611 20.052 6.207 1.00 53.97 104 ASP A O 1
ATOM 841 N N . ILE A 1 105 ? 1.001 18.540 5.839 1.00 54.47 105 ILE A N 1
ATOM 842 C CA . ILE A 1 105 ? 0.188 19.431 5.006 1.00 54.47 105 ILE A CA 1
ATOM 843 C C . ILE A 1 105 ? -0.526 20.360 5.992 1.00 54.47 105 ILE A C 1
ATOM 845 O O . ILE A 1 105 ? -1.680 20.152 6.376 1.00 54.47 105 ILE A O 1
ATOM 849 N N . VAL A 1 106 ? 0.185 21.401 6.420 1.00 52.69 106 VAL A N 1
ATOM 850 C CA . VAL A 1 106 ? -0.430 22.623 6.897 1.00 52.69 106 VAL A CA 1
ATOM 851 C C . VAL A 1 106 ? -1.196 23.177 5.703 1.00 52.69 106 VAL A C 1
ATOM 853 O O . VAL A 1 106 ? -0.680 23.908 4.862 1.00 52.69 106 VAL A O 1
ATOM 856 N N . VAL A 1 107 ? -2.466 22.792 5.596 1.00 57.47 107 VAL A N 1
ATOM 857 C CA . VAL A 1 107 ? -3.463 23.672 5.001 1.00 57.47 107 VAL A CA 1
ATOM 858 C C . VAL A 1 107 ? -3.501 24.902 5.903 1.00 57.47 107 VAL A C 1
ATOM 860 O O . VAL A 1 107 ? -4.316 25.005 6.816 1.00 57.47 107 VAL A O 1
ATOM 863 N N . GLU A 1 108 ? -2.531 25.803 5.723 1.00 52.78 108 GLU A N 1
ATOM 864 C CA . GLU A 1 108 ? -2.703 27.173 6.167 1.00 52.78 108 GLU A CA 1
ATOM 865 C C . GLU A 1 108 ? -3.956 27.657 5.453 1.00 52.78 108 GLU A C 1
ATOM 867 O O . GLU A 1 108 ? -3.999 27.759 4.228 1.00 52.78 108 GLU A O 1
ATOM 872 N N . ASP A 1 109 ? -4.994 27.800 6.268 1.00 56.88 109 ASP A N 1
ATOM 873 C CA . ASP A 1 109 ? -6.265 28.453 6.027 1.00 56.88 109 ASP A CA 1
ATOM 874 C C . ASP A 1 109 ? -6.066 29.604 5.027 1.00 56.88 109 ASP A C 1
ATOM 876 O O . ASP A 1 109 ? -5.692 30.720 5.389 1.00 56.88 109 ASP A O 1
ATOM 880 N N . MET A 1 110 ? -6.245 29.328 3.729 1.00 51.72 110 MET A N 1
ATOM 881 C CA . MET A 1 110 ? -6.488 30.393 2.771 1.00 51.72 110 MET A CA 1
ATOM 882 C C . MET A 1 110 ? -7.889 30.883 3.093 1.00 51.72 110 MET A C 1
ATOM 884 O O . MET A 1 110 ? -8.875 30.315 2.620 1.00 51.72 110 MET A O 1
ATOM 888 N N . ASP A 1 111 ? -7.948 31.923 3.922 1.00 57.25 111 ASP A N 1
ATOM 889 C CA . ASP 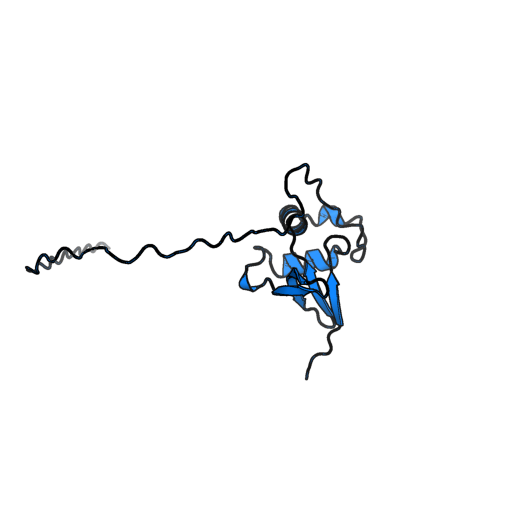A 1 111 ? -9.071 32.842 4.033 1.00 57.25 111 ASP A CA 1
ATOM 890 C C . ASP A 1 111 ? -9.459 33.313 2.615 1.00 57.25 111 ASP A C 1
ATOM 892 O O . ASP A 1 111 ? -9.003 34.345 2.116 1.00 57.25 111 ASP A O 1
ATOM 896 N N . ILE A 1 112 ? -10.303 32.537 1.932 1.00 59.16 112 ILE A N 1
ATOM 897 C CA . ILE A 1 112 ? -11.078 32.976 0.773 1.00 59.16 112 ILE A CA 1
ATOM 898 C C . ILE A 1 112 ? -12.188 33.878 1.328 1.00 59.16 112 ILE A C 1
ATOM 900 O O . ILE A 1 112 ? -13.335 33.496 1.527 1.00 59.16 112 ILE A O 1
ATOM 904 N N . ASP A 1 113 ? -11.805 35.108 1.656 1.00 58.06 113 ASP A N 1
ATOM 905 C CA . ASP A 1 113 ? -12.734 36.194 1.971 1.00 58.06 113 ASP A CA 1
ATOM 906 C C . ASP A 1 113 ? -12.302 37.478 1.249 1.00 58.06 113 ASP A C 1
ATOM 908 O O . ASP A 1 113 ? -12.206 38.557 1.834 1.00 58.06 113 ASP A O 1
ATOM 912 N N . ASP A 1 114 ? -12.063 37.368 -0.060 1.00 57.38 114 ASP A N 1
ATOM 913 C CA . ASP A 1 114 ? -12.057 38.522 -0.965 1.00 57.38 114 ASP A CA 1
ATOM 914 C C . ASP A 1 114 ? -13.145 38.351 -2.031 1.00 57.38 114 ASP A C 1
ATOM 916 O O . ASP A 1 114 ? -12.926 37.969 -3.174 1.00 57.38 114 ASP A O 1
ATOM 920 N N . LYS A 1 115 ? -14.370 38.500 -1.528 1.00 59.72 115 LYS A N 1
ATOM 921 C CA . LYS A 1 115 ? -15.471 39.286 -2.095 1.00 59.72 115 LYS A CA 1
ATOM 922 C C . LYS A 1 115 ? -15.509 39.397 -3.621 1.00 59.72 115 LYS A C 1
ATOM 924 O O . LYS A 1 115 ? -14.776 40.163 -4.237 1.00 59.72 115 LYS A O 1
ATOM 929 N N . ASP A 1 116 ? -16.520 38.724 -4.163 1.00 54.91 116 ASP A N 1
ATOM 930 C CA . ASP A 1 116 ? -17.361 39.172 -5.269 1.00 54.91 116 ASP A CA 1
ATOM 931 C C . ASP A 1 116 ? -17.398 40.703 -5.448 1.00 54.91 116 ASP A C 1
ATOM 933 O O . ASP A 1 116 ? -18.115 41.397 -4.729 1.00 54.91 116 ASP A O 1
ATOM 937 N N . ASP A 1 117 ? -16.677 41.220 -6.444 1.00 59.44 117 ASP A N 1
ATOM 938 C CA . ASP A 1 117 ? -17.018 42.474 -7.129 1.00 59.44 117 ASP A CA 1
ATOM 939 C C . ASP A 1 117 ? -16.391 42.474 -8.536 1.00 59.44 117 ASP A C 1
ATOM 941 O O . ASP A 1 117 ? -15.462 43.215 -8.859 1.00 59.44 117 ASP A O 1
ATOM 945 N N . VAL A 1 118 ? -16.862 41.558 -9.391 1.00 59.41 118 VAL A N 1
ATOM 946 C CA . VAL A 1 118 ? -16.711 41.720 -10.843 1.00 59.41 118 VAL A CA 1
ATOM 947 C C . VAL A 1 118 ? -18.008 42.335 -11.348 1.00 59.41 118 VAL A C 1
ATOM 949 O O . VAL A 1 118 ? -18.951 41.643 -11.727 1.00 59.41 118 VAL A O 1
ATOM 952 N N . ASP A 1 119 ? -18.037 43.663 -11.271 1.00 55.0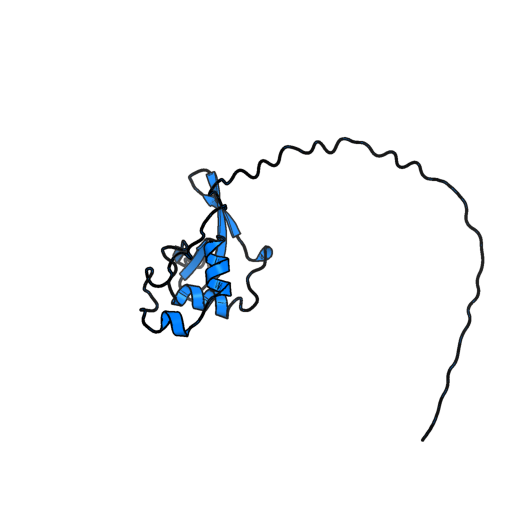3 119 ASP A N 1
ATOM 953 C CA . ASP A 1 119 ? -19.005 44.556 -11.898 1.00 55.03 119 ASP A CA 1
ATOM 954 C C . ASP A 1 119 ? -19.258 44.119 -13.353 1.00 55.03 119 ASP A C 1
ATOM 956 O O . ASP A 1 119 ? -18.340 44.047 -14.176 1.00 55.03 119 ASP A O 1
ATOM 960 N N . GLN A 1 120 ? -20.509 43.772 -13.655 1.00 62.66 120 GLN A N 1
ATOM 961 C CA . GLN A 1 120 ? -20.973 43.503 -15.013 1.00 62.66 120 GLN A CA 1
ATOM 962 C C . GLN A 1 120 ? -20.832 44.773 -15.864 1.00 62.66 120 GLN A C 1
ATOM 964 O O . GLN A 1 120 ? -21.478 45.773 -15.550 1.00 62.66 120 GLN A O 1
ATOM 969 N N . PRO A 1 121 ? -20.141 44.751 -17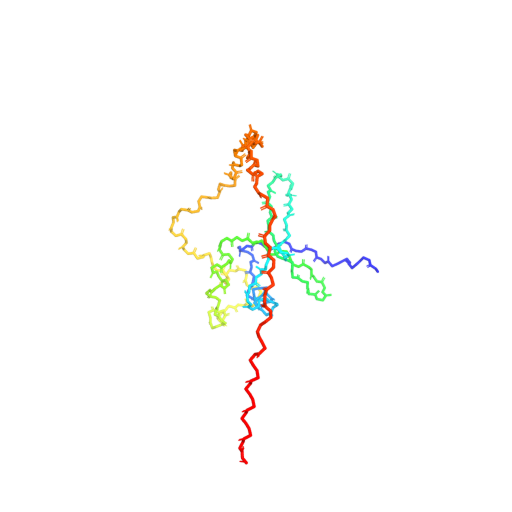.017 1.00 56.28 121 PRO A N 1
ATOM 970 C CA . PRO A 1 121 ? -20.472 45.683 -18.075 1.00 56.28 121 PRO A CA 1
ATOM 971 C C . PRO A 1 121 ? -21.691 45.151 -18.840 1.00 56.28 121 PRO A C 1
ATOM 973 O O . PRO A 1 121 ? -21.578 44.305 -19.727 1.00 56.28 121 PRO A O 1
ATOM 976 N N . ASP A 1 122 ? -22.860 45.683 -18.487 1.00 63.91 122 ASP A N 1
ATOM 977 C CA . ASP A 1 122 ? -24.034 45.785 -19.356 1.00 63.91 122 ASP A CA 1
ATOM 978 C C . ASP A 1 122 ? -23.623 46.447 -20.683 1.00 63.91 122 ASP A C 1
ATOM 980 O O . ASP A 1 122 ? -23.422 47.661 -20.729 1.00 63.91 122 ASP A O 1
ATOM 984 N N . PHE A 1 123 ? -23.524 45.683 -21.774 1.00 57.03 123 PHE A N 1
ATOM 985 C CA . PHE A 1 123 ? -23.729 46.231 -23.117 1.00 57.03 123 PHE A CA 1
ATOM 986 C C . PHE A 1 123 ? -24.553 45.268 -23.987 1.00 57.03 123 PHE A C 1
ATOM 988 O O . PHE A 1 123 ? -24.398 44.052 -23.871 1.00 57.03 123 PHE A O 1
ATOM 995 N N . PRO A 1 124 ? -25.471 45.814 -24.807 1.00 57.62 124 PRO A N 1
ATOM 996 C CA . PRO A 1 124 ? -26.690 45.140 -25.216 1.00 57.62 124 PRO A CA 1
ATOM 997 C C . PRO A 1 124 ? -26.572 44.333 -26.513 1.00 57.62 124 PRO A C 1
ATOM 999 O O . PRO A 1 124 ? -25.694 44.540 -27.347 1.00 57.62 124 PRO A O 1
ATOM 1002 N N . GLU A 1 125 ? -27.558 43.449 -26.610 1.00 63.69 125 GLU A N 1
ATOM 1003 C CA . GLU A 1 125 ? -28.098 42.682 -27.730 1.00 63.69 125 GLU A CA 1
ATOM 1004 C C . GLU A 1 125 ? -28.248 43.489 -29.034 1.00 63.69 125 GLU A C 1
ATOM 1006 O O . GLU A 1 125 ? -28.836 44.564 -29.016 1.00 63.69 125 GLU A O 1
ATOM 1011 N N . ASP A 1 126 ? -27.717 42.949 -30.134 1.00 51.50 126 ASP A N 1
ATOM 1012 C CA . ASP A 1 126 ? -28.158 43.076 -31.539 1.00 51.50 126 ASP A CA 1
ATOM 1013 C C . ASP A 1 126 ? -27.050 42.408 -32.390 1.00 51.50 126 ASP A C 1
ATOM 1015 O O . ASP A 1 126 ? -25.866 42.580 -32.112 1.00 51.50 126 ASP A O 1
ATOM 1019 N N . SER A 1 127 ? -27.268 41.604 -33.424 1.00 51.34 127 SER A N 1
ATOM 1020 C CA . SER A 1 127 ? -28.424 41.389 -34.285 1.00 51.34 127 SER A CA 1
ATOM 1021 C C . SER A 1 127 ? -27.975 40.381 -35.355 1.00 51.34 127 SER A C 1
ATOM 1023 O O . SER A 1 127 ? -26.833 40.476 -35.802 1.00 51.34 127 SER A O 1
ATOM 1025 N N . ASP A 1 128 ? -28.885 39.502 -35.779 1.00 53.62 128 ASP A N 1
ATOM 1026 C CA . ASP A 1 128 ? -28.993 38.953 -37.144 1.00 53.62 128 ASP A CA 1
ATOM 1027 C C . ASP A 1 128 ? -27.794 38.145 -37.699 1.00 53.62 128 ASP A C 1
ATOM 1029 O O . ASP A 1 128 ? -26.701 38.637 -37.943 1.00 53.62 128 ASP A O 1
ATOM 1033 N N . ALA A 1 129 ? -27.933 36.820 -37.791 1.00 56.91 129 ALA A N 1
ATOM 1034 C CA . ALA A 1 129 ? -28.430 36.135 -38.989 1.00 56.91 129 ALA A CA 1
ATOM 1035 C C . ALA A 1 129 ? -27.466 36.254 -40.179 1.00 56.91 129 ALA A C 1
ATOM 1037 O O . ALA A 1 129 ? -27.411 37.284 -40.828 1.00 56.91 129 ALA A O 1
ATOM 1038 N N . ASP A 1 130 ? -26.780 35.158 -40.497 1.00 53.41 130 ASP A N 1
ATOM 1039 C CA . ASP A 1 130 ? -26.868 34.583 -41.836 1.00 53.41 130 ASP A CA 1
ATOM 1040 C C . ASP A 1 130 ? -26.444 33.113 -41.772 1.00 53.41 130 ASP A C 1
ATOM 1042 O O . ASP A 1 130 ? -25.384 32.750 -41.259 1.00 53.41 130 ASP A O 1
ATOM 1046 N N . ALA A 1 131 ? -27.363 32.265 -42.223 1.00 59.81 131 ALA A N 1
ATOM 1047 C CA . ALA A 1 131 ? -27.042 30.934 -42.682 1.00 59.81 131 ALA A CA 1
ATOM 1048 C C . ALA A 1 131 ? -26.213 31.099 -43.955 1.00 59.81 131 ALA A C 1
ATOM 1050 O O . ALA A 1 131 ? -26.636 31.837 -44.841 1.00 59.81 131 ALA A O 1
ATOM 1051 N N . ASP A 1 132 ? -25.094 30.392 -44.063 1.00 57.28 132 ASP A N 1
ATOM 1052 C CA . ASP A 1 132 ? -24.652 29.975 -45.384 1.00 57.28 132 ASP A CA 1
ATOM 1053 C C . ASP A 1 132 ? -24.382 28.476 -45.367 1.00 57.28 132 ASP A C 1
ATOM 1055 O O . ASP A 1 132 ? -23.700 27.925 -44.498 1.00 57.28 132 ASP A O 1
ATOM 1059 N N . ASP A 1 133 ? -25.101 27.870 -46.288 1.00 59.22 133 ASP A N 1
ATOM 1060 C CA . ASP A 1 133 ? -25.274 26.477 -46.619 1.00 59.22 133 ASP A CA 1
ATOM 1061 C C . ASP A 1 133 ? -24.280 26.253 -47.754 1.00 59.22 133 ASP A C 1
ATOM 1063 O O . ASP A 1 133 ? -24.515 26.705 -48.870 1.00 59.22 133 ASP A O 1
ATOM 1067 N N . GLU A 1 134 ? -23.127 25.652 -47.465 1.00 61.53 134 GLU A N 1
ATOM 1068 C CA . GLU A 1 134 ? -22.225 25.213 -48.529 1.00 61.53 134 GLU A CA 1
ATOM 1069 C C . GLU A 1 134 ? -22.367 23.700 -48.694 1.00 61.53 134 GLU A C 1
ATOM 1071 O O . GLU A 1 134 ? -21.743 22.894 -48.000 1.00 61.53 134 GLU A O 1
ATOM 1076 N N . ASP A 1 135 ? -23.273 23.361 -49.616 1.00 57.91 135 ASP A N 1
ATOM 1077 C CA . ASP A 1 135 ? -23.272 22.142 -50.414 1.00 57.91 135 ASP A CA 1
ATOM 1078 C C . ASP A 1 135 ? -21.883 21.934 -51.050 1.00 57.91 135 ASP A C 1
ATOM 1080 O O . ASP A 1 135 ? -21.436 22.755 -51.851 1.00 57.91 135 ASP A O 1
ATOM 1084 N N . GLU A 1 136 ? -21.247 20.793 -50.790 1.00 63.34 136 GLU A N 1
ATOM 1085 C CA . GLU A 1 136 ? -20.287 20.202 -51.729 1.00 63.34 136 GLU A CA 1
ATOM 1086 C C . GLU A 1 136 ? -20.680 18.742 -51.985 1.00 63.34 136 GLU A C 1
ATOM 1088 O O . GLU A 1 136 ? -20.275 17.809 -51.287 1.00 63.34 136 GLU A O 1
ATOM 1093 N N . ASP A 1 137 ? -21.521 18.575 -53.008 1.00 61.09 137 ASP A N 1
ATOM 1094 C CA . ASP A 1 137 ? -21.599 17.362 -53.812 1.00 61.09 137 ASP A CA 1
ATOM 1095 C C . ASP A 1 137 ? -20.270 17.187 -54.572 1.00 61.09 137 ASP A C 1
ATOM 1097 O O . ASP A 1 137 ? -19.934 18.010 -55.423 1.00 61.09 137 ASP A O 1
ATOM 1101 N N . GLU A 1 138 ? -19.563 16.076 -54.360 1.00 67.38 138 GLU A N 1
ATOM 1102 C CA . GLU A 1 138 ? -18.717 15.483 -55.403 1.00 67.38 138 GLU A CA 1
ATOM 1103 C C . GLU A 1 138 ? -18.997 13.975 -55.490 1.00 67.38 138 GLU A C 1
ATOM 1105 O O . GLU A 1 138 ? -18.496 13.158 -54.715 1.00 67.38 138 GLU A O 1
ATOM 1110 N N . ASP A 1 139 ? -19.846 13.628 -56.461 1.00 65.75 139 ASP A N 1
ATOM 1111 C CA . ASP A 1 139 ? -19.866 12.326 -57.122 1.00 65.75 139 ASP A CA 1
ATOM 1112 C C . ASP A 1 139 ? -18.531 12.104 -57.862 1.00 65.75 139 ASP A C 1
ATOM 1114 O O . ASP A 1 139 ? -18.140 12.953 -58.660 1.00 65.75 139 ASP A O 1
ATOM 1118 N N . GLU A 1 140 ? -17.895 10.937 -57.720 1.00 67.25 140 GLU A N 1
ATOM 1119 C CA . GLU A 1 140 ? -17.230 10.266 -58.853 1.00 67.25 140 GLU A CA 1
ATOM 1120 C C . GLU A 1 140 ? -17.036 8.752 -58.590 1.00 67.25 140 GLU A C 1
ATOM 1122 O O . GLU A 1 140 ? -16.846 8.321 -57.453 1.00 67.25 140 GLU A O 1
ATOM 1127 N N . ASP A 1 141 ? -17.166 7.981 -59.679 1.00 64.62 141 ASP A N 1
ATOM 1128 C CA . ASP A 1 141 ? -17.501 6.545 -59.841 1.00 64.62 141 ASP A CA 1
ATOM 1129 C C . ASP A 1 141 ? -16.746 5.459 -59.032 1.00 64.62 141 ASP A C 1
ATOM 1131 O O . ASP A 1 141 ? -15.497 5.500 -58.917 1.00 64.62 141 ASP A O 1
#

Nearest PDB structures (foldseek):
  1px2-assembly1_B-2  TM=3.018E-01  e=7.559E-01  Rattus norvegicus
  5nkm-assembly2_D  TM=4.291E-01  e=4.689E+00  Caenorhabditis elegans
  1h8v-assembly4_D  TM=4.339E-01  e=4.393E+00  Trichoderma reesei
  5jnb-assembly1_C  TM=2.307E-01  e=9.192E-01  Caenorhabditis elegans

Secondary structure (DSSP, 8-state):
----PEEEEE-GGG--HHHHHHHHHH-TT---GGGEEEEE-TTS-EEEEEEEE-SSEEEEEEP-HHHHHHHHT--GGGGTTS-TT-TTSSPPP---S--------------------------------------------

pLDDT: mean 74.28, std 13.82, range [41.12, 90.44]

Radius of gyration: 27.08 Å; Cα contacts (8 Å, |Δi|>4): 126; chains: 1; bounding box: 47×63×77 Å